Protein AF-A0A1T0CHP1-F1 (afdb_monomer)

Secondary structure (DSSP, 8-state):
-----------------SSHHHHHHHHHHHHT--EEEEEEEE-GGG-EEEEEEEE-TTS-EEEEEEEETTEEEEEEB-TTT--SSEEEEE-TTS-EEEEES--TTTTTT--EEEE-TTSSEEEEEEEEEEEEE-

Organism: NCBI:txid90241

Solvent-accessible surface area (backbone atoms only — not comparable to full-atom values): 7610 Å² total; per-residue (Å²): 132,89,84,90,84,89,83,82,88,81,85,82,82,86,76,88,83,90,73,55,69,68,57,49,50,42,48,52,23,54,73,52,33,76,45,43,39,34,39,32,26,44,23,56,95,82,40,72,51,53,37,39,34,26,18,28,91,86,36,38,64,22,27,40,32,33,76,54,93,95,37,79,45,79,18,30,52,26,73,93,72,31,57,92,64,32,33,26,20,33,44,75,87,33,54,25,38,42,31,56,52,56,30,76,90,44,58,87,74,50,47,39,34,31,31,35,52,88,69,47,67,77,40,38,75,18,37,67,72,50,77,45,82,103

pLDDT: mean 88.55, std 18.49, range [37.25, 98.88]

Structure (mmCIF, N/CA/C/O backbone):
data_AF-A0A1T0CHP1-F1
#
_entry.id   AF-A0A1T0CHP1-F1
#
loop_
_atom_site.group_PDB
_atom_site.id
_atom_site.type_symbol
_atom_site.label_atom_id
_atom_site.label_alt_id
_atom_site.label_comp_id
_atom_site.label_asym_id
_atom_site.label_entity_id
_atom_site.label_seq_id
_atom_site.pdbx_PDB_ins_code
_atom_site.Cartn_x
_atom_site.Cartn_y
_atom_site.Cartn_z
_atom_site.occupancy
_atom_site.B_iso_or_equiv
_atom_site.auth_seq_id
_atom_site.auth_comp_id
_atom_site.auth_asym_id
_atom_site.auth_atom_id
_atom_site.pdbx_PDB_model_num
ATOM 1 N N . MET A 1 1 ? 2.196 15.855 -66.355 1.00 37.25 1 MET A N 1
ATOM 2 C CA . MET A 1 1 ? 2.913 15.713 -65.062 1.00 37.25 1 MET A CA 1
ATOM 3 C C . MET A 1 1 ? 2.102 16.496 -64.026 1.00 37.25 1 MET A C 1
ATOM 5 O O . MET A 1 1 ? 1.867 17.661 -64.286 1.00 37.25 1 MET A O 1
ATOM 9 N N . LYS A 1 2 ? 1.377 15.892 -63.058 1.00 37.38 2 LYS A N 1
ATOM 10 C CA . LYS A 1 2 ? 1.850 15.382 -61.738 1.00 37.38 2 LYS A CA 1
ATOM 11 C C . LYS A 1 2 ? 2.790 16.427 -61.093 1.00 37.38 2 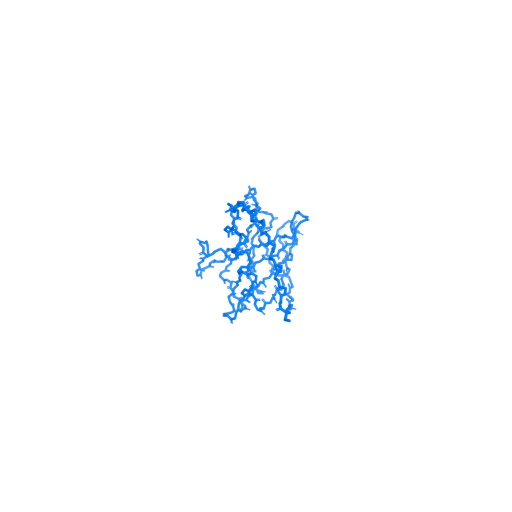LYS A C 1
ATOM 13 O O . LYS A 1 2 ? 3.788 16.741 -61.721 1.00 37.38 2 LYS A O 1
ATOM 18 N N . ILE A 1 3 ? 2.558 17.009 -59.908 1.00 39.50 3 ILE A N 1
ATOM 19 C CA . ILE A 1 3 ? 2.221 16.414 -58.598 1.00 39.50 3 ILE A CA 1
ATOM 20 C C . ILE A 1 3 ? 1.591 17.491 -57.665 1.00 39.50 3 ILE A C 1
ATOM 22 O O . ILE A 1 3 ? 1.975 18.655 -57.727 1.00 39.50 3 ILE A O 1
ATOM 26 N N . LEU A 1 4 ? 0.647 17.073 -56.803 1.00 44.72 4 LEU A N 1
ATOM 27 C CA . LEU A 1 4 ? 0.079 17.805 -55.654 1.00 44.72 4 LEU A CA 1
ATOM 28 C C . LEU A 1 4 ? 1.122 18.101 -54.558 1.00 44.72 4 LEU A C 1
ATOM 30 O O . LEU A 1 4 ? 1.916 17.225 -54.237 1.00 44.72 4 LEU A O 1
ATOM 34 N N . ALA A 1 5 ? 0.972 19.207 -53.823 1.00 41.34 5 ALA A N 1
ATOM 35 C CA . ALA A 1 5 ? 1.394 19.253 -52.419 1.00 41.34 5 ALA A CA 1
ATOM 36 C C . ALA A 1 5 ? 0.470 20.163 -51.590 1.00 41.34 5 ALA A C 1
ATOM 38 O O . ALA A 1 5 ? 0.509 21.384 -51.706 1.00 41.34 5 ALA A O 1
ATOM 39 N N . LEU A 1 6 ? -0.365 19.534 -50.758 1.00 46.78 6 LEU A N 1
ATOM 40 C CA . LEU A 1 6 ? -0.953 20.135 -49.561 1.00 46.78 6 LEU A CA 1
ATOM 41 C C . LEU A 1 6 ? 0.105 20.157 -48.448 1.00 46.78 6 LEU A C 1
ATOM 43 O O . LEU A 1 6 ? 0.812 19.167 -48.269 1.00 46.78 6 LEU A O 1
ATOM 47 N N . ALA A 1 7 ? 0.128 21.215 -47.639 1.00 46.81 7 ALA A N 1
ATOM 48 C CA . ALA A 1 7 ? 0.685 21.168 -46.289 1.00 46.81 7 ALA A CA 1
ATOM 49 C C . ALA A 1 7 ? -0.172 22.034 -45.340 1.00 46.81 7 ALA A C 1
ATOM 51 O O . ALA A 1 7 ? -0.463 23.183 -45.680 1.00 46.81 7 ALA A O 1
ATOM 52 N N . PRO A 1 8 ? -0.602 21.507 -44.177 1.00 47.50 8 PR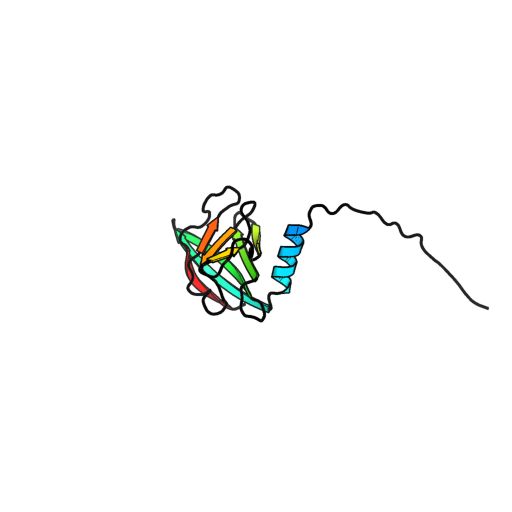O A N 1
ATOM 53 C CA . PRO A 1 8 ? -1.385 22.241 -43.189 1.00 47.50 8 PRO A CA 1
ATOM 54 C C . PRO A 1 8 ? -0.474 22.988 -42.202 1.00 47.50 8 PRO A C 1
ATOM 56 O O . PRO A 1 8 ? 0.539 22.457 -41.748 1.00 47.50 8 PRO A O 1
ATOM 59 N N . ALA A 1 9 ? -0.850 24.216 -41.838 1.00 47.75 9 ALA A N 1
ATOM 60 C CA . ALA A 1 9 ? -0.209 24.958 -40.757 1.00 47.75 9 ALA A CA 1
ATOM 61 C C . ALA A 1 9 ? -0.627 24.362 -39.402 1.00 47.75 9 ALA A C 1
ATOM 63 O O . ALA A 1 9 ? -1.800 24.387 -39.029 1.00 47.75 9 ALA A O 1
ATOM 64 N N . ALA A 1 10 ? 0.343 23.791 -38.689 1.00 48.56 10 ALA A N 1
ATOM 65 C CA . ALA A 1 10 ? 0.170 23.211 -37.366 1.00 48.56 10 ALA A CA 1
ATOM 66 C C . ALA A 1 10 ? -0.032 24.305 -36.303 1.00 48.56 10 ALA A C 1
ATOM 68 O O . ALA A 1 10 ? 0.794 25.204 -36.152 1.00 48.56 10 ALA A O 1
ATOM 69 N N . VAL A 1 11 ? -1.117 24.194 -35.536 1.00 47.69 11 VAL A N 1
ATOM 70 C CA . VAL A 1 11 ? -1.355 24.970 -34.314 1.00 47.69 11 VAL A CA 1
ATOM 71 C C . VAL A 1 11 ? -0.670 24.236 -33.161 1.00 47.69 11 VAL A C 1
ATOM 73 O O . VAL A 1 11 ? -1.115 23.163 -32.762 1.00 47.69 11 VAL A O 1
ATOM 76 N N . LEU A 1 12 ? 0.416 24.793 -32.625 1.00 45.56 12 LEU A N 1
ATOM 77 C CA . LEU A 1 12 ? 1.046 24.313 -31.392 1.00 45.56 12 LEU A CA 1
ATOM 78 C C . LEU A 1 12 ? 0.634 25.228 -30.237 1.00 45.56 12 LEU A C 1
ATOM 80 O O . LEU A 1 12 ? 1.237 26.271 -29.997 1.00 45.56 12 LEU A O 1
ATOM 84 N N . ALA A 1 13 ? -0.420 24.827 -29.527 1.00 48.88 13 ALA A N 1
ATOM 85 C CA . ALA A 1 13 ? -0.752 25.369 -28.218 1.00 48.88 13 ALA A CA 1
ATOM 86 C C . ALA A 1 13 ? 0.137 24.685 -27.164 1.00 48.88 13 ALA A C 1
ATOM 88 O O . ALA A 1 13 ? -0.004 23.492 -26.902 1.00 48.88 13 ALA A O 1
ATOM 89 N N . LEU A 1 14 ? 1.068 25.434 -26.571 1.00 47.03 14 LEU A N 1
ATOM 90 C CA . LEU A 1 14 ? 1.869 24.988 -25.430 1.00 47.03 14 LEU A CA 1
ATOM 91 C C . LEU A 1 14 ? 1.033 25.131 -24.152 1.00 47.03 14 LEU A C 1
ATOM 93 O O . LEU A 1 14 ? 0.860 26.230 -23.629 1.00 47.03 14 LEU A O 1
ATOM 97 N N . VAL A 1 15 ? 0.492 24.014 -23.666 1.00 53.22 15 VAL A N 1
ATOM 98 C CA . VAL A 1 15 ? -0.194 23.926 -22.369 1.00 53.22 15 VAL A CA 1
ATOM 99 C C . VAL A 1 15 ? 0.851 23.659 -21.281 1.00 53.22 15 VAL A C 1
ATOM 101 O O . VAL A 1 15 ? 1.666 22.747 -21.408 1.00 53.22 15 VAL A O 1
ATOM 104 N N . GLY A 1 16 ? 0.845 24.484 -20.231 1.00 51.12 16 GLY A N 1
ATOM 105 C CA . GLY A 1 16 ? 1.792 24.426 -19.116 1.00 51.12 16 GLY A CA 1
ATOM 106 C C . GLY A 1 16 ? 1.738 23.113 -18.325 1.00 51.12 16 GLY A C 1
ATOM 107 O O . GLY A 1 16 ? 0.670 22.561 -18.077 1.00 51.12 16 GLY A O 1
ATOM 108 N N . LEU A 1 17 ? 2.909 22.631 -17.903 1.00 52.81 17 LEU A N 1
ATOM 109 C CA . LEU A 1 17 ? 3.092 21.395 -17.138 1.00 52.81 17 LEU A CA 1
ATOM 110 C C . LEU A 1 17 ? 3.878 21.697 -15.855 1.00 52.81 17 LEU A C 1
ATOM 112 O O . LEU A 1 17 ? 5.089 21.517 -15.806 1.00 52.81 17 LEU A O 1
ATOM 116 N N . THR A 1 18 ? 3.198 22.152 -14.804 1.00 49.59 18 THR A N 1
ATOM 117 C CA . THR A 1 18 ? 3.771 22.243 -13.443 1.00 49.59 18 THR A CA 1
ATOM 118 C C . THR A 1 18 ? 3.161 21.225 -12.469 1.00 49.59 18 THR A C 1
ATOM 120 O O . THR A 1 18 ? 3.342 21.338 -11.264 1.00 49.59 18 THR A O 1
ATOM 123 N N . GLY A 1 19 ? 2.474 20.187 -12.971 1.00 50.59 19 GLY A N 1
ATOM 124 C CA . GLY A 1 19 ? 1.833 19.139 -12.155 1.00 50.59 19 GLY A CA 1
ATOM 125 C C . GLY A 1 19 ? 2.382 17.713 -12.330 1.00 50.59 19 GLY A C 1
ATOM 126 O O . GLY A 1 19 ? 1.705 16.759 -11.960 1.00 50.59 19 GLY A O 1
ATOM 127 N N . THR A 1 20 ? 3.554 17.526 -12.947 1.00 56.31 20 THR A N 1
ATOM 128 C CA . THR A 1 20 ? 3.960 16.236 -13.548 1.00 56.31 20 THR A CA 1
ATOM 129 C C . THR A 1 20 ? 4.707 15.257 -12.644 1.00 56.31 20 THR A C 1
ATOM 131 O O . THR A 1 20 ? 4.737 14.077 -12.982 1.00 56.31 20 THR A O 1
ATOM 134 N N . ALA A 1 21 ? 5.275 15.682 -11.512 1.00 59.91 21 ALA A N 1
ATOM 135 C CA . ALA A 1 21 ? 6.133 14.802 -10.705 1.00 59.91 21 ALA A CA 1
ATOM 136 C C . ALA A 1 21 ? 5.369 13.583 -10.142 1.00 59.91 21 ALA A C 1
ATOM 138 O O . ALA A 1 21 ? 5.706 12.443 -10.445 1.00 59.91 21 ALA A O 1
ATOM 139 N N . HIS A 1 22 ? 4.258 13.806 -9.433 1.00 59.81 22 HIS A N 1
ATOM 140 C CA . HIS A 1 22 ? 3.476 12.712 -8.837 1.00 59.81 22 HIS A CA 1
ATOM 141 C C . HIS A 1 22 ? 2.772 11.822 -9.871 1.00 59.81 22 HIS A C 1
ATOM 143 O O . HIS A 1 22 ? 2.595 10.623 -9.655 1.00 59.81 22 HIS A O 1
ATOM 149 N N . ALA A 1 23 ? 2.351 12.403 -10.998 1.00 67.88 23 ALA A N 1
ATOM 150 C CA . ALA A 1 23 ? 1.700 11.652 -12.067 1.00 67.88 23 ALA A CA 1
ATOM 151 C C . ALA A 1 23 ? 2.690 10.714 -12.778 1.00 67.88 23 ALA A C 1
ATOM 153 O O . ALA A 1 23 ? 2.329 9.585 -13.110 1.00 67.88 23 ALA A O 1
ATOM 154 N N . HIS A 1 24 ? 3.936 11.158 -12.965 1.00 75.44 24 HIS A N 1
ATOM 155 C CA . HIS A 1 24 ? 4.996 10.349 -13.558 1.00 75.44 24 HIS A CA 1
ATOM 156 C C . HIS A 1 24 ? 5.368 9.158 -12.663 1.00 75.44 24 HIS A C 1
ATOM 158 O O . HIS A 1 24 ? 5.413 8.026 -13.142 1.00 75.44 24 HIS A O 1
ATOM 164 N N . ASP A 1 25 ? 5.543 9.384 -11.359 1.00 80.31 25 ASP A N 1
ATOM 165 C CA . ASP A 1 25 ? 5.882 8.318 -10.406 1.00 80.31 25 ASP A CA 1
ATOM 166 C C . ASP A 1 25 ? 4.777 7.262 -10.312 1.00 80.31 25 ASP A C 1
ATOM 168 O O . ASP A 1 25 ? 5.045 6.058 -10.290 1.00 80.31 25 ASP A O 1
ATOM 172 N N . ALA A 1 26 ? 3.514 7.699 -10.314 1.00 86.69 26 ALA A N 1
ATOM 173 C CA . ALA A 1 26 ? 2.381 6.787 -10.305 1.00 86.69 26 ALA A CA 1
ATOM 174 C C . ALA A 1 26 ? 2.295 5.939 -11.578 1.00 86.69 26 ALA A C 1
ATOM 176 O O . ALA A 1 26 ? 2.067 4.729 -11.494 1.00 86.69 26 ALA A O 1
ATOM 177 N N . GLN A 1 27 ? 2.521 6.553 -12.739 1.00 89.56 27 GLN A N 1
ATOM 178 C CA . GLN A 1 27 ? 2.540 5.844 -14.013 1.00 89.56 27 GLN A CA 1
ATOM 179 C C . GLN A 1 27 ? 3.687 4.828 -14.065 1.00 89.56 27 GLN A C 1
ATOM 181 O O . GLN A 1 27 ? 3.461 3.657 -14.355 1.00 89.56 27 GLN A O 1
ATOM 186 N N . GLN A 1 28 ? 4.901 5.225 -13.685 1.00 92.06 28 GLN A N 1
ATOM 187 C CA . GLN A 1 28 ? 6.060 4.333 -13.655 1.00 92.06 28 GLN A CA 1
ATOM 188 C C . GLN A 1 28 ? 5.873 3.160 -12.676 1.00 92.06 28 GLN A C 1
ATOM 190 O O . GLN A 1 28 ? 6.220 2.013 -12.983 1.00 92.06 28 GLN A O 1
ATOM 195 N N . ALA A 1 29 ? 5.302 3.417 -11.498 1.00 94.50 29 ALA A N 1
ATOM 196 C CA . ALA A 1 29 ? 4.974 2.379 -10.525 1.00 94.50 29 ALA A CA 1
ATOM 197 C C . ALA A 1 29 ? 3.951 1.371 -11.072 1.00 94.50 29 ALA A C 1
ATOM 199 O O . ALA A 1 29 ? 4.057 0.170 -10.803 1.00 94.50 29 ALA A O 1
ATOM 200 N N . HIS A 1 30 ? 2.971 1.847 -11.845 1.00 95.06 30 HIS A N 1
ATOM 201 C CA . HIS A 1 30 ? 1.999 0.996 -12.520 1.00 95.06 30 HIS A CA 1
ATOM 202 C C . HIS A 1 30 ? 2.643 0.159 -13.629 1.00 95.06 30 HIS A C 1
ATOM 204 O O . HIS A 1 30 ? 2.498 -1.063 -13.627 1.00 95.06 30 HIS A O 1
ATOM 210 N N . ASP A 1 31 ? 3.384 0.799 -14.530 1.00 95.88 31 ASP A N 1
ATOM 211 C CA . ASP A 1 31 ? 3.947 0.173 -15.731 1.00 95.88 31 ASP A CA 1
ATOM 212 C C . ASP A 1 31 ? 5.036 -0.856 -15.402 1.00 95.88 31 ASP A C 1
ATOM 214 O O . ASP A 1 31 ? 5.201 -1.852 -16.105 1.00 95.88 31 ASP A O 1
ATOM 218 N N . SER A 1 32 ? 5.758 -0.659 -14.296 1.00 96.69 32 SER A N 1
ATOM 219 C CA . SER A 1 32 ? 6.751 -1.624 -13.808 1.00 96.69 32 SER A CA 1
ATOM 220 C C . SER A 1 32 ? 6.141 -2.848 -13.112 1.00 96.69 32 SER A C 1
ATOM 222 O O . SER A 1 32 ? 6.851 -3.834 -12.884 1.00 96.69 32 SER A O 1
ATOM 224 N N . ALA A 1 33 ? 4.848 -2.824 -12.769 1.00 97.75 33 ALA A N 1
ATOM 225 C CA . ALA A 1 33 ? 4.181 -3.930 -12.094 1.00 97.75 33 ALA A CA 1
ATOM 226 C C . ALA A 1 33 ? 3.794 -5.042 -13.080 1.00 97.75 33 ALA A C 1
ATOM 228 O O . ALA A 1 33 ? 2.944 -4.870 -13.951 1.00 97.75 33 ALA A O 1
ATOM 229 N N . VAL A 1 34 ? 4.346 -6.233 -12.872 1.00 98.12 34 VAL A N 1
ATOM 230 C CA . VAL A 1 34 ? 4.102 -7.425 -13.707 1.00 98.12 34 VAL A CA 1
ATOM 231 C C . VAL A 1 34 ? 3.294 -8.498 -12.979 1.00 98.12 34 VAL A C 1
ATOM 233 O O . VAL A 1 34 ? 2.761 -9.413 -13.599 1.00 98.12 34 VAL A O 1
ATOM 236 N N . LEU A 1 35 ? 3.177 -8.388 -11.654 1.00 98.06 35 LEU A N 1
ATOM 237 C CA . LEU A 1 35 ? 2.356 -9.253 -10.813 1.00 98.06 35 LEU A CA 1
ATOM 238 C C . LEU A 1 35 ? 1.470 -8.403 -9.912 1.00 98.06 35 LEU A C 1
ATOM 240 O O . LEU A 1 35 ? 1.913 -7.396 -9.364 1.00 98.06 35 LEU A O 1
ATOM 244 N N . LYS A 1 36 ? 0.230 -8.850 -9.702 1.00 98.56 36 LYS A N 1
ATOM 245 C CA . LYS A 1 36 ? -0.711 -8.196 -8.789 1.00 98.56 36 LYS A CA 1
ATOM 246 C C . LYS A 1 36 ? -1.176 -9.167 -7.711 1.00 98.56 36 LYS A C 1
ATOM 248 O O . LYS A 1 36 ? -1.440 -10.346 -7.973 1.00 98.56 36 LYS A O 1
ATOM 253 N N . ARG A 1 37 ? -1.252 -8.692 -6.471 1.00 98.50 37 ARG A N 1
ATOM 254 C CA . ARG A 1 37 ? -1.813 -9.440 -5.338 1.00 98.50 37 ARG A CA 1
ATOM 255 C C . ARG A 1 37 ? -2.794 -8.567 -4.599 1.00 98.50 37 ARG A C 1
ATOM 257 O O . ARG A 1 37 ? -2.536 -7.392 -4.392 1.00 98.50 37 ARG A O 1
ATOM 264 N N . GLN A 1 38 ? -3.895 -9.155 -4.178 1.00 98.62 38 GLN A N 1
ATOM 265 C CA . GLN A 1 38 ? -4.900 -8.477 -3.390 1.00 98.62 38 GLN A CA 1
ATOM 266 C C . GLN A 1 38 ? -4.940 -9.091 -1.997 1.00 98.62 38 GLN A C 1
ATOM 268 O O . GLN A 1 38 ? -4.915 -10.314 -1.851 1.00 98.62 38 GLN A O 1
ATOM 273 N N . VAL A 1 39 ? -4.977 -8.239 -0.984 1.00 98.81 39 VAL A N 1
ATOM 274 C CA . VAL A 1 39 ? -5.069 -8.633 0.416 1.00 98.81 39 VAL A CA 1
ATOM 275 C C . VAL A 1 39 ? -6.193 -7.848 1.054 1.00 98.81 39 VAL A C 1
ATOM 277 O O . VAL A 1 39 ? -6.261 -6.626 0.913 1.00 98.81 39 VAL A O 1
ATOM 280 N N . THR A 1 40 ? -7.057 -8.546 1.774 1.00 98.75 40 THR A N 1
ATOM 281 C CA . THR A 1 40 ? -8.034 -7.887 2.628 1.00 98.75 40 THR A CA 1
ATOM 282 C C . THR A 1 40 ? -7.618 -7.996 4.071 1.00 98.75 40 THR A C 1
ATOM 284 O O . THR A 1 40 ? -7.249 -9.070 4.553 1.00 98.75 40 THR A O 1
ATOM 287 N N . TYR A 1 41 ? -7.731 -6.872 4.760 1.00 98.81 41 TYR A N 1
ATOM 288 C CA . TYR A 1 41 ? -7.332 -6.709 6.138 1.00 98.81 41 TYR A CA 1
ATOM 289 C C . TYR A 1 41 ? -8.527 -6.411 7.027 1.00 98.81 41 TYR A C 1
ATOM 291 O O . TYR A 1 41 ? -9.409 -5.646 6.642 1.00 98.81 41 TYR A O 1
ATOM 299 N N . ALA A 1 42 ? -8.512 -6.947 8.244 1.00 98.69 42 ALA A N 1
ATOM 300 C CA . ALA A 1 42 ? -9.334 -6.425 9.329 1.00 98.69 42 ALA A CA 1
ATOM 301 C C . ALA A 1 42 ? -8.476 -5.544 10.227 1.00 98.69 42 ALA A C 1
ATOM 303 O O . ALA A 1 42 ? -7.377 -5.936 10.616 1.00 98.69 42 ALA A O 1
ATOM 304 N N . CYS A 1 43 ? -9.007 -4.387 10.572 1.00 98.56 43 CYS A N 1
ATOM 305 C CA . CYS A 1 43 ? -8.328 -3.353 11.329 1.00 98.56 43 CYS A CA 1
ATOM 306 C C . CYS A 1 43 ? -9.025 -3.131 12.673 1.00 98.56 43 CYS A C 1
ATOM 308 O O . CYS A 1 43 ? -10.086 -3.700 12.956 1.00 98.56 43 CYS A O 1
ATOM 310 N N . GLN A 1 44 ? -8.439 -2.273 13.503 1.00 98.06 44 GLN A N 1
ATOM 311 C CA . GLN A 1 44 ? -9.093 -1.796 14.718 1.00 98.06 44 GLN A CA 1
ATOM 312 C C . GLN A 1 44 ? -10.461 -1.160 14.427 1.00 98.06 44 GLN A C 1
ATOM 314 O O . GLN A 1 44 ? -10.768 -0.747 13.304 1.00 98.06 44 GLN A O 1
ATOM 319 N N . SER A 1 45 ? -11.298 -1.115 15.465 1.00 95.06 45 SER A N 1
ATOM 320 C CA . SER A 1 45 ? -12.668 -0.586 15.405 1.00 95.06 45 SER A CA 1
ATOM 321 C C . SER A 1 45 ? -13.576 -1.304 14.395 1.00 95.06 45 SER A C 1
ATOM 323 O O . SER A 1 45 ? -14.522 -0.716 13.884 1.00 95.06 45 SER A O 1
ATOM 325 N N . GLY A 1 46 ? -13.275 -2.569 14.075 1.00 95.81 46 GLY A N 1
ATOM 326 C CA . GLY A 1 46 ? -14.079 -3.397 13.170 1.00 95.81 46 GLY A CA 1
ATOM 327 C C . GLY A 1 46 ? -13.982 -3.015 11.690 1.00 95.81 46 GLY A C 1
ATOM 328 O O . GLY A 1 46 ? -14.719 -3.569 10.876 1.00 95.81 46 GLY A O 1
ATOM 329 N N . LYS A 1 47 ? -13.085 -2.091 11.317 1.00 97.69 47 LYS A N 1
ATOM 330 C CA . LYS A 1 47 ? -12.914 -1.664 9.922 1.00 97.69 47 LYS A CA 1
ATOM 331 C C . LYS A 1 47 ? -12.294 -2.771 9.064 1.00 97.69 47 LYS A C 1
ATOM 333 O O . LYS A 1 47 ? -11.531 -3.608 9.548 1.00 97.69 47 LYS A O 1
ATOM 338 N N . GLN A 1 48 ? -12.572 -2.724 7.764 1.00 98.19 48 GLN A N 1
ATOM 339 C CA . GLN A 1 48 ? -11.981 -3.608 6.762 1.00 98.19 48 GLN A CA 1
ATOM 340 C C . GLN A 1 48 ? -11.489 -2.790 5.569 1.00 98.19 48 GLN A C 1
ATOM 342 O O . GLN A 1 48 ? -12.155 -1.843 5.157 1.00 98.19 48 GLN A O 1
ATOM 347 N N . VAL A 1 49 ? -10.350 -3.174 4.995 1.00 98.50 49 VAL A N 1
ATOM 348 C CA . VAL A 1 49 ? -9.834 -2.579 3.756 1.00 98.50 49 VAL A CA 1
ATOM 349 C C . VAL A 1 49 ? -9.251 -3.653 2.852 1.00 98.50 49 VAL A C 1
ATOM 351 O O . VAL A 1 49 ? -8.572 -4.567 3.315 1.00 98.50 49 VAL A O 1
ATOM 354 N N . THR A 1 50 ? -9.521 -3.539 1.555 1.00 98.69 50 THR A N 1
ATOM 355 C CA . THR A 1 50 ? -8.899 -4.371 0.520 1.00 98.69 50 THR A CA 1
ATOM 356 C C . THR A 1 50 ? -7.832 -3.553 -0.193 1.00 98.69 50 THR A C 1
ATOM 358 O O . THR A 1 50 ? -8.123 -2.468 -0.701 1.00 98.69 50 THR A O 1
ATOM 361 N N . VAL A 1 51 ? -6.609 -4.075 -0.239 1.00 98.81 51 VAL A N 1
ATOM 362 C CA . VAL A 1 51 ? -5.462 -3.443 -0.894 1.00 98.81 51 VAL A CA 1
ATOM 363 C C . VAL A 1 51 ? -4.961 -4.340 -2.017 1.00 98.81 51 VAL A C 1
ATOM 365 O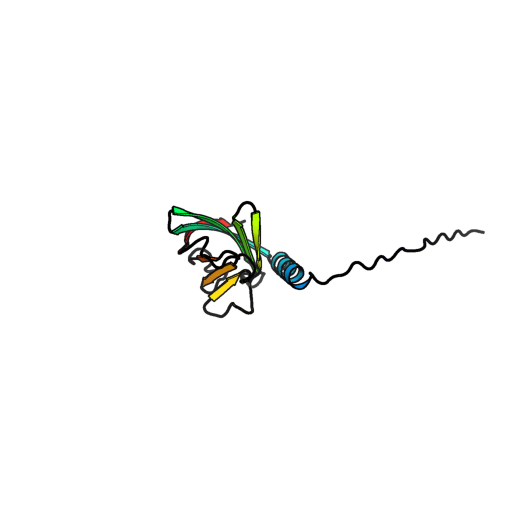 O . VAL A 1 51 ? -4.763 -5.539 -1.834 1.00 98.81 51 VAL A O 1
ATOM 368 N N . THR A 1 52 ? -4.754 -3.756 -3.191 1.00 98.88 52 THR A N 1
ATOM 369 C CA . THR A 1 52 ? -4.076 -4.394 -4.318 1.00 98.88 52 THR A CA 1
ATOM 370 C C . THR A 1 52 ? -2.652 -3.870 -4.409 1.00 98.88 52 THR A C 1
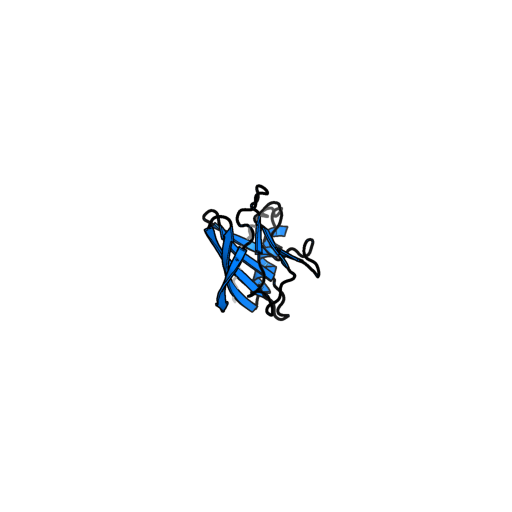ATOM 372 O O . THR A 1 52 ? -2.450 -2.668 -4.550 1.00 98.88 52 THR A O 1
ATOM 375 N N . TYR A 1 53 ? -1.683 -4.774 -4.370 1.00 98.81 53 TYR A N 1
ATOM 376 C CA . TYR A 1 53 ? -0.261 -4.498 -4.512 1.00 98.81 53 TYR A CA 1
ATOM 377 C C . TYR A 1 53 ? 0.229 -4.898 -5.900 1.00 98.81 53 TYR A C 1
ATOM 379 O O . TYR A 1 53 ? -0.087 -5.996 -6.377 1.00 98.81 53 TYR A O 1
ATOM 387 N N . GLY A 1 54 ? 1.008 -4.021 -6.526 1.00 98.69 54 GLY A N 1
ATOM 388 C CA . GLY A 1 54 ? 1.806 -4.331 -7.710 1.00 98.69 54 GLY A CA 1
ATOM 389 C C . GLY A 1 54 ? 3.215 -4.761 -7.322 1.00 98.69 54 GLY A C 1
ATOM 390 O O . GLY A 1 54 ? 3.783 -4.213 -6.380 1.00 98.69 54 GLY A O 1
ATOM 391 N N . PHE A 1 55 ? 3.775 -5.729 -8.046 1.00 98.81 55 PHE A N 1
ATOM 392 C CA . PHE A 1 55 ? 5.162 -6.165 -7.899 1.00 98.81 55 PHE A CA 1
ATOM 393 C C . PHE A 1 55 ? 5.864 -6.195 -9.253 1.00 98.81 55 PHE A C 1
ATOM 395 O O . PHE A 1 55 ? 5.276 -6.637 -10.245 1.00 98.81 55 PHE A O 1
ATOM 402 N N . ASN A 1 56 ? 7.125 -5.772 -9.281 1.00 98.19 56 ASN A N 1
ATOM 403 C CA . ASN A 1 56 ? 7.968 -5.822 -10.474 1.00 98.19 56 ASN A CA 1
ATOM 404 C C . ASN A 1 56 ? 8.557 -7.225 -10.720 1.00 98.19 56 ASN A C 1
ATOM 406 O O . ASN A 1 56 ? 8.311 -8.175 -9.970 1.00 98.19 56 ASN A O 1
ATOM 410 N N . GLN A 1 57 ? 9.352 -7.357 -11.786 1.00 97.62 57 GLN A N 1
ATOM 411 C CA . GLN A 1 57 ? 10.037 -8.605 -12.154 1.00 97.62 57 GLN A CA 1
ATOM 412 C C . GLN A 1 57 ? 10.977 -9.111 -11.045 1.00 97.62 57 GLN A C 1
ATOM 414 O O . GLN A 1 57 ? 11.115 -10.315 -10.840 1.00 97.62 57 GLN A O 1
ATOM 419 N N . GLN A 1 58 ? 11.566 -8.198 -10.270 1.00 97.69 58 GLN A N 1
ATOM 420 C CA . GLN A 1 58 ? 12.413 -8.492 -9.111 1.00 97.69 58 GLN A CA 1
ATOM 421 C C . GLN A 1 58 ? 11.606 -8.868 -7.859 1.00 97.69 58 GLN A C 1
ATOM 423 O O . GLN A 1 58 ? 12.192 -9.113 -6.807 1.00 97.69 58 GLN A O 1
ATOM 428 N N . ARG A 1 59 ? 10.271 -8.961 -7.959 1.00 97.81 59 ARG A N 1
ATOM 429 C CA . ARG A 1 59 ? 9.354 -9.332 -6.868 1.00 97.81 59 ARG A CA 1
ATOM 430 C C . ARG A 1 59 ? 9.315 -8.311 -5.724 1.00 97.81 59 ARG A C 1
ATOM 432 O O . ARG A 1 59 ? 8.867 -8.649 -4.623 1.00 97.81 59 ARG A O 1
ATOM 439 N N . LEU A 1 60 ? 9.743 -7.081 -5.996 1.00 98.25 60 LEU A N 1
ATOM 440 C CA . LEU A 1 60 ? 9.646 -5.937 -5.094 1.00 98.25 60 LEU A CA 1
ATOM 441 C C . LEU A 1 60 ? 8.334 -5.186 -5.345 1.00 98.25 60 LEU A C 1
ATOM 443 O O . LEU A 1 60 ? 7.852 -5.181 -6.483 1.00 98.25 60 LEU A O 1
ATOM 447 N N . PRO A 1 61 ? 7.727 -4.591 -4.307 1.00 98.44 61 PRO A N 1
ATOM 448 C CA . PRO A 1 61 ? 6.494 -3.839 -4.462 1.00 98.44 61 PRO A CA 1
ATOM 449 C C . PRO A 1 61 ? 6.734 -2.570 -5.285 1.00 98.44 61 PRO A C 1
ATOM 451 O O . PRO A 1 61 ? 7.801 -1.969 -5.214 1.00 98.44 61 PRO A O 1
ATOM 454 N N . THR A 1 62 ? 5.734 -2.144 -6.051 1.00 98.56 62 THR A N 1
ATOM 455 C CA . THR A 1 62 ? 5.794 -0.893 -6.826 1.00 98.56 62 THR A CA 1
ATOM 456 C C . THR A 1 62 ? 4.678 0.070 -6.455 1.00 98.56 62 THR A C 1
ATOM 458 O O . THR A 1 62 ? 4.884 1.278 -6.464 1.00 98.56 62 THR A O 1
ATOM 461 N N . TYR A 1 63 ? 3.504 -0.442 -6.079 1.00 98.75 63 TYR A N 1
ATOM 462 C CA . TYR A 1 63 ? 2.384 0.370 -5.616 1.00 98.75 63 TYR A CA 1
ATOM 463 C C . TYR A 1 63 ? 1.459 -0.410 -4.677 1.00 98.75 63 TYR A C 1
ATOM 465 O O . TYR A 1 63 ? 1.423 -1.644 -4.693 1.00 98.75 63 TYR A O 1
ATOM 473 N N . ALA A 1 64 ? 0.642 0.334 -3.939 1.00 98.75 64 ALA A N 1
ATOM 474 C CA . ALA A 1 64 ? -0.550 -0.126 -3.244 1.00 98.75 64 ALA A CA 1
ATOM 475 C C . ALA A 1 64 ? -1.777 0.645 -3.755 1.00 98.75 64 ALA A C 1
ATOM 477 O O . ALA A 1 64 ? -1.695 1.822 -4.102 1.00 98.75 64 ALA A O 1
ATOM 478 N N . SER A 1 65 ? -2.939 0.000 -3.820 1.00 98.50 65 SER A N 1
ATOM 479 C CA . SER A 1 65 ? -4.185 0.665 -4.200 1.00 98.50 65 SER A CA 1
ATOM 480 C C . SER A 1 65 ? -5.377 0.126 -3.426 1.00 98.50 65 SER A C 1
ATOM 482 O O . SER A 1 65 ? -5.526 -1.085 -3.273 1.00 98.50 65 SER A O 1
ATOM 484 N N . SER A 1 66 ? -6.231 1.022 -2.945 1.00 98.19 66 SER A N 1
ATOM 485 C CA . SER A 1 66 ? -7.415 0.690 -2.153 1.00 98.19 66 SER A CA 1
ATOM 486 C C . SER A 1 66 ? -8.545 1.681 -2.421 1.00 98.19 66 SER A C 1
ATOM 488 O O . SER A 1 66 ? -8.310 2.830 -2.793 1.00 98.19 66 SER A O 1
ATOM 490 N N . TYR A 1 67 ? -9.790 1.239 -2.243 1.00 97.38 67 TYR A N 1
ATOM 491 C CA . TYR A 1 67 ? -10.952 2.125 -2.269 1.00 97.38 67 TYR A CA 1
ATOM 492 C C . TYR A 1 67 ? -11.192 2.674 -0.863 1.00 97.38 67 TYR A C 1
ATOM 494 O O . TYR A 1 67 ? -11.599 1.932 0.032 1.00 97.38 67 TYR A O 1
ATOM 502 N N . VAL A 1 68 ? -10.904 3.959 -0.661 1.00 94.69 68 VAL A N 1
ATOM 503 C CA . VAL A 1 68 ? -11.057 4.655 0.625 1.00 94.69 68 VAL A CA 1
ATOM 504 C C . VAL A 1 68 ? -11.653 6.042 0.384 1.00 94.69 68 VAL A C 1
ATOM 506 O O . VAL A 1 68 ? -11.339 6.700 -0.611 1.00 94.69 68 VAL A O 1
ATOM 509 N N . ASP A 1 69 ? -12.558 6.467 1.265 1.00 92.31 69 ASP A N 1
ATOM 510 C CA . ASP A 1 69 ? -13.323 7.717 1.140 1.00 92.31 69 ASP A CA 1
ATOM 511 C C . ASP A 1 69 ? -13.979 7.903 -0.234 1.00 92.31 69 ASP A C 1
ATOM 513 O O . ASP A 1 69 ? -13.793 8.916 -0.910 1.00 92.31 69 ASP A O 1
ATOM 517 N N . GLY A 1 70 ? -14.702 6.880 -0.692 1.00 94.38 70 GLY A N 1
ATOM 518 C CA . GLY A 1 70 ? -15.477 6.961 -1.932 1.00 94.38 70 GLY A CA 1
ATOM 519 C C . GLY A 1 70 ? -14.647 6.991 -3.222 1.00 94.38 70 GLY A C 1
ATOM 520 O O . GLY A 1 70 ? -15.207 7.199 -4.297 1.00 94.38 70 GLY A O 1
ATOM 521 N N . LYS A 1 71 ? -13.321 6.804 -3.152 1.00 96.12 71 LYS A N 1
ATOM 522 C CA . LYS A 1 71 ? -12.439 6.855 -4.324 1.00 96.12 71 LYS A CA 1
ATOM 523 C C . LYS A 1 71 ? -11.321 5.821 -4.243 1.00 96.12 71 LYS A C 1
ATOM 525 O O . LYS A 1 71 ? -10.726 5.593 -3.193 1.00 96.12 71 LYS A O 1
ATOM 530 N N . THR A 1 72 ? -10.969 5.245 -5.390 1.00 96.88 72 THR A N 1
ATOM 531 C CA . THR A 1 72 ? -9.744 4.451 -5.516 1.00 96.88 72 THR A CA 1
ATOM 532 C C . THR A 1 72 ? -8.527 5.354 -5.365 1.00 96.88 72 THR A C 1
ATOM 534 O O . THR A 1 72 ? -8.319 6.283 -6.149 1.00 96.88 72 THR A O 1
ATOM 537 N N . ARG A 1 73 ? -7.714 5.078 -4.351 1.00 96.75 73 ARG A N 1
ATOM 538 C CA . ARG A 1 73 ? -6.420 5.717 -4.134 1.00 96.75 73 ARG A CA 1
ATOM 539 C C . ARG A 1 73 ? -5.335 4.816 -4.697 1.00 96.75 73 ARG A C 1
ATOM 541 O O . ARG A 1 73 ? -5.353 3.602 -4.490 1.00 96.75 73 ARG A O 1
ATOM 548 N N . PHE A 1 74 ? -4.422 5.417 -5.443 1.00 97.44 74 PHE A N 1
ATOM 549 C CA . PHE A 1 74 ? -3.220 4.773 -5.948 1.00 97.44 74 PHE A CA 1
ATOM 550 C C . PHE A 1 74 ? -2.037 5.386 -5.207 1.00 97.44 74 PHE A C 1
ATOM 552 O O . PHE A 1 74 ? -1.894 6.605 -5.188 1.00 97.44 74 PHE A O 1
ATOM 559 N N . MET A 1 75 ? -1.248 4.546 -4.552 1.00 97.81 75 M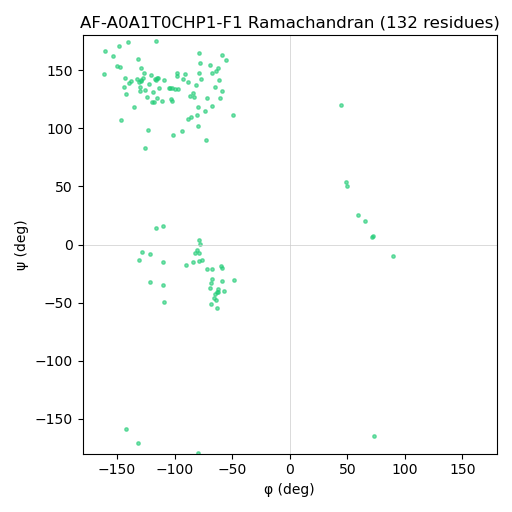ET A N 1
ATOM 560 C CA . MET A 1 75 ? -0.155 4.931 -3.669 1.00 97.81 75 MET A CA 1
ATOM 561 C C . MET A 1 75 ? 1.121 4.268 -4.207 1.00 97.81 75 MET A C 1
ATOM 563 O O . MET A 1 75 ? 1.323 3.073 -3.976 1.00 97.81 75 MET A O 1
ATOM 567 N N . PRO A 1 76 ? 1.956 4.987 -4.973 1.00 98.00 76 PRO A N 1
ATOM 568 C CA . PRO A 1 76 ? 3.242 4.473 -5.448 1.00 98.00 76 PRO A CA 1
ATOM 569 C C . PRO A 1 76 ? 4.164 4.158 -4.266 1.00 98.00 76 PRO A C 1
ATOM 571 O O . PRO A 1 76 ? 4.046 4.797 -3.222 1.00 98.00 76 PRO A O 1
ATOM 574 N N . LEU A 1 77 ? 5.085 3.203 -4.401 1.00 98.00 77 LEU A N 1
ATOM 575 C CA . LEU A 1 77 ? 6.130 2.995 -3.396 1.00 98.00 77 LEU A CA 1
ATOM 576 C C . LEU A 1 77 ? 6.976 4.271 -3.274 1.00 98.00 77 LEU A C 1
ATOM 578 O O . LEU A 1 77 ? 7.518 4.767 -4.259 1.00 98.00 77 LEU A O 1
ATOM 582 N N . ASN A 1 78 ? 7.104 4.786 -2.058 1.00 97.19 78 ASN A N 1
ATOM 583 C CA . ASN A 1 78 ? 7.879 5.974 -1.755 1.00 97.19 78 ASN A CA 1
ATOM 584 C C . ASN A 1 78 ? 9.294 5.570 -1.339 1.00 97.19 78 ASN A C 1
ATOM 586 O O . ASN A 1 78 ? 9.544 5.222 -0.184 1.00 97.19 78 ASN A O 1
ATOM 590 N N . LEU A 1 79 ? 10.223 5.624 -2.292 1.00 95.12 79 LEU A N 1
ATOM 591 C CA . LEU A 1 79 ? 11.622 5.247 -2.073 1.00 95.12 79 LEU A CA 1
ATOM 592 C C . LEU A 1 79 ? 12.368 6.202 -1.130 1.00 95.12 79 LEU A C 1
ATOM 594 O O . LEU A 1 79 ? 13.355 5.798 -0.533 1.00 95.12 79 LEU A O 1
ATOM 598 N N . ASN A 1 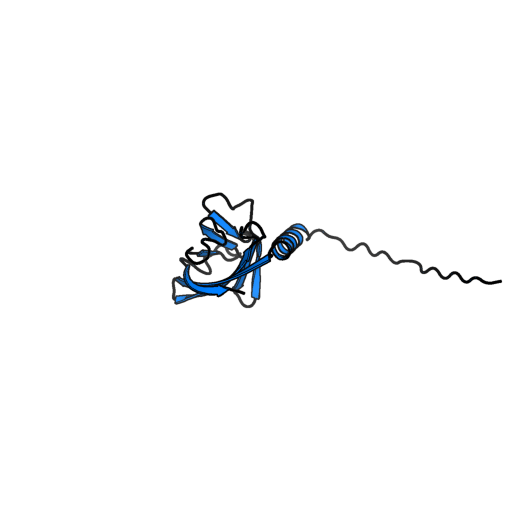80 ? 11.881 7.433 -0.949 1.00 95.75 80 ASN A N 1
ATOM 599 C CA . ASN A 1 80 ? 12.479 8.390 -0.012 1.00 95.75 80 ASN A CA 1
ATOM 600 C C . ASN A 1 80 ? 12.085 8.110 1.447 1.00 95.75 80 ASN A C 1
ATOM 602 O O . ASN A 1 80 ? 12.669 8.687 2.360 1.00 95.75 80 ASN A O 1
ATOM 606 N N . ARG A 1 81 ? 11.069 7.266 1.668 1.00 95.81 81 ARG A N 1
ATOM 607 C CA . ARG A 1 81 ? 10.539 6.920 2.998 1.00 95.81 81 ARG A CA 1
ATOM 608 C C . ARG A 1 81 ? 10.594 5.430 3.320 1.00 95.81 81 ARG A C 1
ATOM 610 O O . ARG A 1 81 ? 10.261 5.055 4.437 1.00 95.81 81 ARG A O 1
ATOM 617 N N . SER A 1 82 ? 10.944 4.599 2.345 1.00 97.00 82 SER A N 1
ATOM 618 C CA . SER A 1 82 ? 11.094 3.154 2.516 1.00 97.00 82 SER A CA 1
ATOM 619 C C . SER A 1 82 ? 12.561 2.811 2.725 1.00 97.00 82 SER A C 1
ATOM 621 O O . SER A 1 82 ? 13.435 3.435 2.125 1.00 97.00 82 SER A O 1
ATOM 623 N N . ASP A 1 83 ? 12.824 1.781 3.515 1.00 95.56 83 ASP A N 1
ATOM 624 C CA . ASP A 1 83 ? 14.166 1.266 3.759 1.00 95.56 83 ASP A CA 1
ATOM 625 C C . ASP A 1 83 ? 14.148 -0.272 3.860 1.00 95.56 83 ASP A C 1
ATOM 627 O O . ASP A 1 83 ? 13.277 -0.947 3.305 1.00 95.56 83 ASP A O 1
ATOM 631 N N . ASN A 1 84 ? 15.162 -0.861 4.495 1.00 94.88 84 ASN A N 1
ATOM 632 C CA . ASN A 1 84 ? 15.265 -2.309 4.651 1.00 94.88 84 ASN A CA 1
ATOM 633 C C . ASN A 1 84 ? 14.378 -2.884 5.772 1.00 94.88 84 ASN A C 1
ATOM 635 O O . ASN A 1 84 ? 14.323 -4.109 5.906 1.00 94.88 84 ASN A O 1
ATOM 639 N N . ILE A 1 85 ? 13.727 -2.038 6.572 1.00 97.00 85 ILE A N 1
ATOM 640 C CA . ILE A 1 85 ? 12.838 -2.411 7.678 1.00 97.00 85 ILE A CA 1
ATOM 641 C C . ILE A 1 85 ? 11.384 -2.076 7.349 1.00 97.00 85 ILE A C 1
ATOM 643 O O . ILE A 1 85 ? 10.516 -2.881 7.679 1.00 97.00 85 ILE A O 1
ATOM 647 N N . ASP A 1 86 ? 11.127 -0.981 6.631 1.00 96.94 86 ASP A N 1
ATOM 648 C CA . ASP A 1 86 ? 9.786 -0.480 6.327 1.00 96.94 86 ASP A CA 1
ATOM 649 C C . ASP A 1 86 ? 9.547 -0.252 4.826 1.00 96.94 86 ASP A C 1
ATOM 651 O O . ASP A 1 86 ? 10.421 0.139 4.051 1.00 96.94 86 ASP A O 1
ATOM 655 N N . SER A 1 87 ? 8.302 -0.452 4.401 1.00 98.50 87 SER A N 1
ATOM 656 C CA . SER A 1 87 ? 7.794 -0.055 3.088 1.00 98.50 87 SER A CA 1
ATOM 657 C C . SER A 1 87 ? 6.671 0.962 3.244 1.00 98.50 87 SER A C 1
ATOM 659 O O . SER A 1 87 ? 5.641 0.696 3.869 1.00 98.50 87 SER A O 1
ATOM 661 N N . VAL A 1 88 ? 6.856 2.125 2.625 1.00 98.44 88 VAL A N 1
ATOM 662 C CA . VAL A 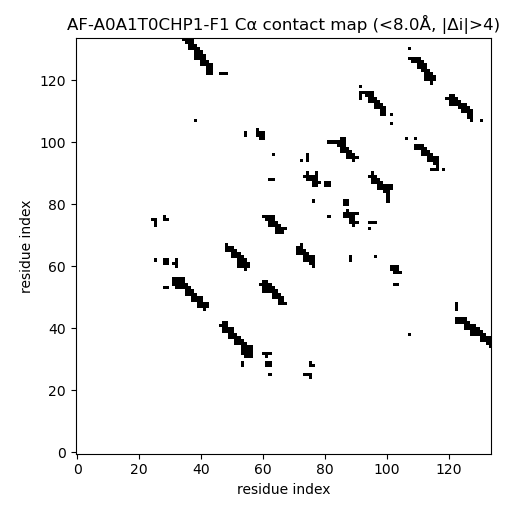1 88 ? 5.893 3.227 2.638 1.00 98.44 88 VAL A CA 1
ATOM 663 C C . VAL A 1 88 ? 5.383 3.460 1.226 1.00 98.44 88 VAL A C 1
ATOM 665 O O . VAL A 1 88 ? 6.158 3.683 0.302 1.00 98.44 88 VAL A O 1
ATOM 668 N N . PHE A 1 89 ? 4.067 3.443 1.054 1.00 98.50 89 PHE A N 1
ATOM 669 C CA . PHE A 1 89 ? 3.390 3.777 -0.193 1.00 98.50 89 PHE A CA 1
ATOM 670 C C . PHE A 1 89 ? 2.667 5.112 -0.045 1.00 98.50 89 PHE A C 1
ATOM 672 O O . PHE A 1 89 ? 2.062 5.365 0.995 1.00 98.50 89 PHE A O 1
ATOM 679 N N . GLY A 1 90 ? 2.674 5.932 -1.092 1.00 97.00 90 GLY A N 1
ATOM 680 C CA . GLY A 1 90 ? 2.115 7.279 -1.067 1.00 97.00 90 GLY A CA 1
ATOM 681 C C . GLY A 1 90 ? 2.980 8.259 -0.271 1.00 97.00 90 GLY A C 1
ATOM 682 O O . GLY A 1 90 ? 4.146 8.006 0.041 1.00 97.00 90 GLY A O 1
ATOM 683 N N . ASP A 1 91 ? 2.406 9.406 0.057 1.00 92.38 91 ASP A N 1
ATOM 684 C CA . ASP A 1 91 ? 3.077 10.489 0.772 1.00 92.38 91 ASP A CA 1
ATOM 685 C C . ASP A 1 91 ? 2.136 11.136 1.794 1.00 92.38 91 ASP A C 1
ATOM 687 O O . ASP A 1 91 ? 0.972 10.761 1.908 1.00 92.38 91 ASP A O 1
ATOM 691 N N . GLU A 1 92 ? 2.671 12.061 2.584 1.00 87.50 92 GLU A N 1
ATOM 692 C CA . GLU A 1 92 ? 1.960 12.747 3.669 1.00 87.50 92 GLU A CA 1
ATOM 693 C C . GLU A 1 92 ? 0.913 13.764 3.195 1.00 87.50 92 GLU A C 1
ATOM 695 O O . GLU A 1 92 ? -0.018 14.061 3.936 1.00 87.50 92 GLU A O 1
ATOM 700 N N . ASN A 1 93 ? 1.013 14.249 1.952 1.00 89.81 93 ASN A N 1
ATOM 701 C CA . ASN A 1 93 ? 0.017 15.148 1.358 1.00 89.81 93 ASN A CA 1
ATOM 702 C C . ASN A 1 93 ? -1.186 14.377 0.788 1.00 89.81 93 ASN A C 1
ATOM 704 O O . ASN A 1 93 ? -2.176 14.971 0.357 1.00 89.81 93 ASN A O 1
ATOM 708 N N . ASN A 1 94 ? -1.099 13.046 0.762 1.00 93.69 94 ASN A N 1
ATOM 709 C CA . ASN A 1 94 ? -2.096 12.137 0.232 1.00 93.69 94 ASN A CA 1
ATOM 710 C C . ASN A 1 94 ? -2.371 10.999 1.224 1.00 93.69 94 ASN A C 1
ATOM 712 O O . ASN A 1 94 ? -1.951 10.993 2.376 1.00 93.69 94 ASN A O 1
ATOM 716 N N . TYR A 1 95 ? -3.131 10.010 0.764 1.00 97.06 95 TYR A N 1
ATOM 717 C CA . TYR A 1 95 ? -3.194 8.738 1.459 1.00 97.06 95 TYR A CA 1
ATOM 718 C C . TYR A 1 95 ? -1.827 8.052 1.415 1.00 97.06 95 TYR A C 1
ATOM 720 O O . TYR A 1 95 ? -1.217 7.963 0.348 1.00 97.06 95 TYR A O 1
ATOM 728 N N . SER A 1 96 ? -1.396 7.514 2.554 1.00 98.00 96 SER A N 1
ATOM 729 C CA . SER A 1 96 ? -0.203 6.673 2.634 1.00 98.00 96 SER A CA 1
ATOM 730 C C . SER A 1 96 ? -0.477 5.364 3.362 1.00 98.00 96 SER A C 1
ATOM 732 O O . SER A 1 96 ? -1.368 5.274 4.208 1.00 98.00 96 SER A O 1
ATOM 734 N N . LEU A 1 97 ? 0.284 4.331 3.008 1.00 98.62 97 LEU A N 1
ATOM 735 C CA . LEU A 1 97 ? 0.246 3.012 3.630 1.00 98.62 97 LEU A CA 1
ATOM 736 C C . LEU A 1 97 ? 1.647 2.664 4.117 1.00 98.62 97 LEU A C 1
ATOM 738 O O . LEU A 1 97 ? 2.587 2.691 3.328 1.00 98.62 97 LEU A O 1
ATOM 742 N N . MET A 1 98 ? 1.771 2.299 5.389 1.00 98.31 98 MET A N 1
ATOM 743 C CA . MET A 1 98 ? 3.024 1.844 5.993 1.00 98.31 98 MET A CA 1
ATOM 744 C C . MET A 1 98 ? 2.891 0.398 6.474 1.00 98.31 98 MET A C 1
ATOM 746 O O . MET A 1 98 ? 1.833 -0.016 6.964 1.00 98.31 98 MET A O 1
ATOM 750 N N . THR A 1 99 ? 3.963 -0.366 6.306 1.00 98.69 99 THR A N 1
ATOM 751 C CA . THR A 1 99 ? 4.093 -1.782 6.665 1.00 98.69 99 THR A CA 1
ATOM 752 C C . THR A 1 99 ? 5.576 -2.138 6.752 1.00 98.69 99 THR A C 1
ATOM 754 O O . THR A 1 99 ? 6.402 -1.372 6.260 1.00 98.69 99 THR A O 1
ATOM 757 N N . ASP A 1 100 ? 5.908 -3.295 7.322 1.00 98.62 100 ASP A N 1
ATOM 758 C CA . ASP A 1 100 ? 7.281 -3.804 7.306 1.00 98.62 100 ASP A CA 1
ATOM 759 C C . ASP A 1 100 ? 7.785 -3.978 5.857 1.00 98.62 100 ASP A C 1
ATOM 761 O O . ASP A 1 100 ? 7.000 -4.064 4.905 1.00 98.62 100 ASP A O 1
ATOM 765 N N . ALA A 1 101 ? 9.098 -4.105 5.678 1.00 98.44 101 ALA A N 1
ATOM 766 C CA . ALA A 1 101 ? 9.747 -4.276 4.383 1.00 98.44 101 ALA A CA 1
ATOM 767 C C . ALA A 1 101 ? 9.072 -5.381 3.552 1.00 98.44 101 ALA A C 1
ATOM 769 O O . ALA A 1 101 ? 9.132 -6.578 3.866 1.00 98.44 101 ALA A O 1
ATOM 770 N N . MET A 1 102 ? 8.408 -4.979 2.469 1.00 98.62 102 MET A N 1
ATOM 771 C CA . MET A 1 102 ? 7.526 -5.844 1.699 1.00 98.62 102 MET A CA 1
ATOM 772 C C . MET A 1 102 ? 8.222 -6.431 0.467 1.00 98.62 102 MET A C 1
ATOM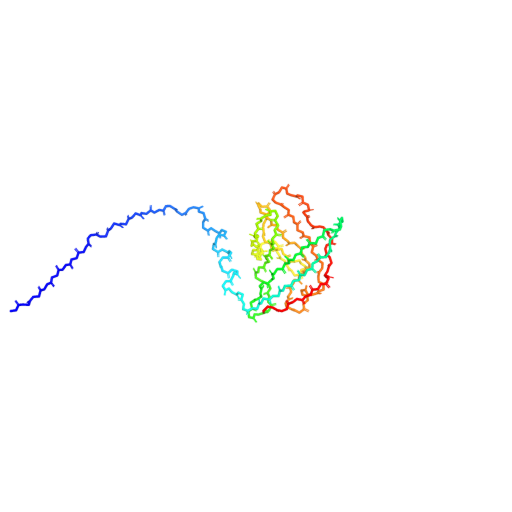 774 O O . MET A 1 102 ? 9.012 -5.798 -0.223 1.00 98.62 102 MET A O 1
ATOM 778 N N . SER A 1 103 ? 7.855 -7.665 0.142 1.00 98.44 103 SER A N 1
ATOM 779 C CA . SER A 1 103 ? 8.171 -8.371 -1.095 1.00 98.44 103 SER A CA 1
ATOM 780 C C . SER A 1 103 ? 7.035 -9.330 -1.455 1.00 98.44 103 SER A C 1
ATOM 782 O O . SER A 1 103 ? 6.158 -9.647 -0.640 1.00 98.44 103 SER A O 1
ATOM 784 N N . LEU A 1 104 ? 7.088 -9.902 -2.658 1.00 98.31 104 LEU A N 1
ATOM 785 C CA . LEU A 1 104 ? 6.145 -10.949 -3.063 1.00 98.31 104 LEU A CA 1
ATOM 786 C C . LEU A 1 104 ? 6.181 -12.184 -2.137 1.00 98.31 104 LEU A C 1
ATOM 788 O O . LEU A 1 104 ? 5.229 -12.963 -2.108 1.00 98.31 104 LEU A O 1
ATOM 792 N N . ASN A 1 105 ? 7.262 -12.387 -1.380 1.00 98.12 105 ASN A N 1
ATOM 793 C CA . ASN A 1 105 ? 7.417 -13.537 -0.487 1.00 98.12 105 ASN A CA 1
ATOM 794 C C . ASN A 1 105 ? 6.765 -13.331 0.883 1.00 98.12 105 ASN A C 1
ATOM 796 O O . ASN A 1 105 ? 6.606 -14.308 1.618 1.00 98.12 105 ASN A O 1
ATOM 800 N N . ASN A 1 106 ? 6.417 -12.096 1.258 1.00 98.44 106 ASN A N 1
ATOM 801 C CA . ASN A 1 106 ? 5.930 -11.792 2.604 1.00 98.44 106 ASN A CA 1
ATOM 802 C C . ASN A 1 106 ? 4.651 -10.963 2.689 1.00 98.44 106 ASN A C 1
ATOM 804 O O . ASN A 1 106 ? 4.021 -10.994 3.737 1.00 98.44 106 ASN A O 1
ATOM 808 N N . TYR A 1 107 ? 4.196 -10.335 1.605 1.00 98.62 107 TYR A N 1
ATOM 809 C CA . TYR A 1 107 ? 3.005 -9.473 1.609 1.00 98.62 107 TYR A CA 1
ATOM 810 C C . TYR A 1 107 ? 1.755 -10.083 2.289 1.00 98.62 107 TYR A C 1
ATOM 812 O O . TYR A 1 107 ? 0.949 -9.369 2.872 1.00 98.62 107 TYR A O 1
ATOM 820 N N . HIS A 1 108 ? 1.594 -11.410 2.241 1.00 98.38 108 HIS A N 1
ATOM 821 C CA . HIS A 1 108 ? 0.448 -12.151 2.781 1.00 98.38 108 HIS A CA 1
ATOM 822 C C . HIS A 1 108 ? 0.469 -12.350 4.306 1.00 98.38 108 HIS A C 1
ATOM 824 O O . HIS A 1 108 ? -0.430 -12.999 4.836 1.00 98.38 108 HIS A O 1
ATOM 830 N N . ARG A 1 109 ? 1.486 -11.844 5.009 1.00 98.31 109 ARG A N 1
ATOM 831 C CA . ARG A 1 109 ? 1.600 -11.926 6.476 1.00 98.31 109 ARG A CA 1
ATOM 832 C C . ARG A 1 109 ? 1.854 -10.584 7.159 1.00 98.31 109 ARG A C 1
ATOM 834 O O . ARG A 1 109 ? 1.860 -10.541 8.382 1.00 98.31 109 ARG A O 1
ATOM 841 N N . LEU A 1 110 ? 2.082 -9.516 6.396 1.00 98.62 110 LEU A N 1
ATOM 842 C CA . LEU A 1 110 ? 2.423 -8.214 6.963 1.00 98.62 110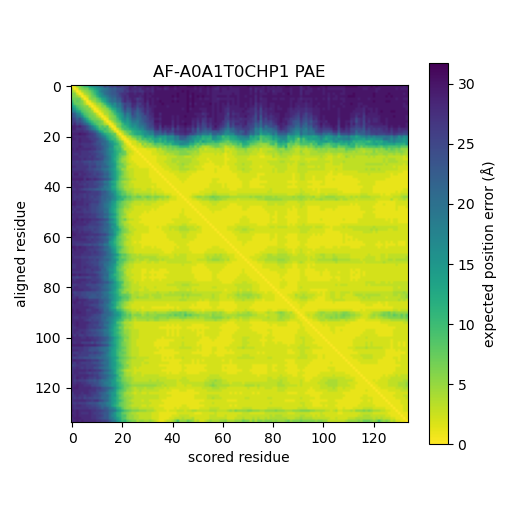 LEU A CA 1
ATOM 843 C C . LEU A 1 110 ? 1.171 -7.475 7.421 1.00 98.62 110 LEU A C 1
ATOM 845 O O . LEU A 1 110 ? 0.166 -7.457 6.709 1.00 98.62 110 LEU A O 1
ATOM 849 N N . GLY A 1 111 ? 1.246 -6.856 8.596 1.00 98.62 111 GLY A N 1
ATOM 850 C CA . GLY A 1 111 ? 0.242 -5.899 9.044 1.00 98.62 111 GLY A CA 1
ATOM 851 C C . GLY A 1 111 ? 0.439 -4.540 8.376 1.00 98.62 111 GLY A C 1
ATOM 852 O O . GLY A 1 111 ? 1.540 -4.218 7.935 1.00 98.62 111 GLY A O 1
ATOM 853 N N . ILE A 1 112 ? -0.622 -3.736 8.289 1.00 98.81 112 ILE A N 1
ATOM 854 C CA . ILE A 1 112 ? -0.555 -2.404 7.667 1.00 98.81 112 ILE A CA 1
ATOM 855 C C . ILE A 1 112 ? -1.206 -1.327 8.537 1.00 98.81 112 ILE A C 1
ATOM 857 O O . ILE A 1 112 ? -2.078 -1.604 9.367 1.00 98.81 112 ILE A O 1
ATOM 861 N N . ASN A 1 113 ? -0.828 -0.081 8.274 1.00 98.56 113 ASN A N 1
ATOM 862 C CA . ASN A 1 113 ? -1.560 1.115 8.675 1.00 98.56 113 ASN A CA 1
ATOM 863 C C . ASN A 1 113 ? -1.793 1.997 7.444 1.00 98.56 113 ASN A C 1
ATOM 865 O O . ASN A 1 113 ? -0.926 2.073 6.576 1.00 98.56 113 ASN A O 1
ATOM 869 N N . ILE A 1 114 ? -2.951 2.656 7.371 1.00 98.31 114 ILE A N 1
ATOM 870 C CA . ILE A 1 114 ? -3.264 3.644 6.332 1.00 98.31 114 ILE A CA 1
ATOM 871 C C . ILE A 1 114 ? -3.541 4.985 7.004 1.00 98.31 114 ILE A C 1
ATOM 873 O O . ILE A 1 114 ? -4.465 5.093 7.818 1.00 98.31 114 ILE A O 1
ATOM 877 N N . THR A 1 115 ? -2.770 5.993 6.614 1.00 98.31 115 THR A N 1
ATOM 878 C CA . THR A 1 115 ? -2.885 7.377 7.075 1.00 98.31 115 THR A CA 1
ATOM 879 C C . THR A 1 115 ? -3.589 8.207 6.008 1.00 98.31 115 THR A C 1
ATOM 881 O O . THR A 1 115 ? -3.306 8.077 4.815 1.00 98.31 115 THR A O 1
ATOM 884 N N . SER A 1 116 ? -4.550 9.023 6.433 1.00 97.19 116 SER A N 1
ATOM 885 C CA . SER A 1 116 ? -5.263 9.961 5.565 1.00 97.19 116 SER A CA 1
ATOM 886 C C . SER A 1 116 ? -4.427 11.222 5.292 1.00 97.19 116 SER A C 1
ATOM 888 O O . SER A 1 116 ? -3.507 11.509 6.057 1.00 97.19 116 SER A O 1
ATOM 890 N N . PRO A 1 117 ? -4.788 12.039 4.285 1.00 95.88 117 PRO A N 1
ATOM 891 C CA . PRO A 1 117 ? -4.149 13.338 4.052 1.00 95.88 117 PRO A CA 1
ATOM 892 C C . PRO A 1 117 ? -4.268 14.320 5.229 1.00 95.88 117 PRO A C 1
ATOM 894 O O . PRO A 1 117 ? -3.527 15.291 5.298 1.00 95.88 117 PRO A O 1
ATOM 897 N N . ALA A 1 118 ? -5.213 14.095 6.150 1.00 96.06 118 ALA A N 1
ATOM 898 C CA . ALA A 1 118 ? -5.357 14.898 7.363 1.00 96.06 118 ALA A CA 1
ATOM 899 C C . ALA A 1 118 ? -4.371 14.484 8.476 1.00 96.06 118 ALA A C 1
ATOM 901 O O . ALA A 1 118 ? -4.330 15.119 9.524 1.00 96.06 118 ALA A O 1
ATOM 902 N N . GLY A 1 119 ? -3.588 13.418 8.270 1.00 94.88 119 GLY A N 1
ATOM 903 C CA . GLY A 1 119 ? -2.633 12.882 9.245 1.00 94.88 119 GLY A CA 1
ATOM 904 C C . GLY A 1 119 ? -3.211 11.818 10.184 1.00 94.88 119 GLY A C 1
ATOM 905 O O . GLY A 1 119 ? -2.456 11.128 10.868 1.00 94.88 119 GLY A O 1
ATOM 906 N N . ASP A 1 120 ? -4.529 11.611 10.186 1.00 95.25 120 ASP A N 1
ATOM 907 C CA . ASP A 1 120 ? -5.168 10.595 11.024 1.00 95.25 120 ASP A CA 1
ATOM 908 C C . ASP A 1 120 ? -5.030 9.178 10.450 1.00 95.25 120 ASP A C 1
ATOM 910 O O . ASP A 1 120 ? -5.084 8.965 9.232 1.00 95.25 120 ASP A O 1
ATOM 914 N N . LEU A 1 121 ? -4.953 8.178 11.338 1.00 96.38 121 LEU A N 1
ATOM 915 C CA . LEU A 1 121 ? -4.967 6.757 10.977 1.00 96.38 121 LEU A CA 1
ATOM 916 C C . LEU A 1 121 ? -6.372 6.315 10.540 1.00 96.38 121 LEU A C 1
ATOM 918 O O . LEU A 1 121 ? -7.179 5.835 11.341 1.00 96.38 121 LEU A O 1
ATOM 922 N N . ALA A 1 122 ? -6.648 6.430 9.241 1.00 96.50 122 ALA A N 1
ATOM 923 C CA . ALA A 1 122 ? -7.891 5.973 8.625 1.00 96.50 122 ALA A CA 1
ATOM 924 C C . ALA A 1 122 ? -8.141 4.476 8.882 1.00 96.50 122 ALA A C 1
ATOM 926 O O . ALA A 1 122 ? -9.272 4.076 9.195 1.00 96.50 122 ALA A O 1
ATOM 927 N N . TYR A 1 123 ? -7.076 3.668 8.808 1.00 98.19 123 TYR A N 1
ATOM 928 C CA . TYR A 1 123 ? -7.084 2.241 9.122 1.00 98.19 123 TYR A CA 1
ATOM 929 C C . TYR A 1 123 ? -5.858 1.885 9.967 1.00 98.19 123 TYR A C 1
ATOM 931 O O . TYR A 1 123 ? -4.726 2.042 9.519 1.00 98.19 123 TYR A O 1
ATOM 939 N N . LYS A 1 124 ? -6.091 1.399 11.190 1.00 98.38 124 LYS A N 1
ATOM 940 C CA . LYS A 1 124 ? -5.047 1.139 12.190 1.00 98.38 124 LYS A CA 1
ATOM 941 C C . LYS A 1 124 ? -4.939 -0.343 12.538 1.00 98.38 124 LYS A C 1
ATOM 943 O O . LYS A 1 124 ? -5.970 -1.002 12.699 1.00 98.38 124 LYS A O 1
ATOM 948 N N . ASN A 1 125 ? -3.713 -0.829 12.739 1.00 98.12 125 ASN A N 1
ATOM 949 C CA . ASN A 1 125 ? -3.389 -2.189 13.191 1.00 98.12 125 ASN A CA 1
ATOM 950 C C . ASN A 1 125 ? -4.142 -3.256 12.386 1.00 98.12 125 ASN A C 1
ATOM 952 O O . ASN A 1 125 ? -4.882 -4.087 12.922 1.00 98.12 125 ASN A O 1
ATOM 956 N N . CYS A 1 126 ? -3.997 -3.169 11.069 1.00 98.75 126 CYS A N 1
ATOM 957 C CA . CYS A 1 126 ? -4.679 -4.028 10.123 1.00 98.75 126 CYS A CA 1
ATOM 958 C C . CYS A 1 126 ? -3.934 -5.348 9.958 1.00 98.75 126 CYS A C 1
ATOM 960 O O . CYS A 1 126 ? -2.755 -5.354 9.623 1.00 98.75 126 CYS A O 1
ATOM 962 N N . ASN A 1 127 ? -4.639 -6.463 10.132 1.00 98.62 127 ASN A N 1
ATOM 963 C CA . ASN A 1 127 ? -4.100 -7.813 10.006 1.00 98.62 127 ASN A CA 1
ATOM 964 C C . ASN A 1 127 ? -4.734 -8.534 8.818 1.00 98.62 127 ASN A C 1
ATOM 966 O O . ASN A 1 127 ? -5.928 -8.363 8.542 1.00 98.62 127 ASN A O 1
ATOM 970 N N . VAL A 1 128 ? -3.935 -9.347 8.127 1.00 98.62 128 VAL A N 1
ATOM 971 C CA . VAL A 1 128 ? -4.372 -10.106 6.951 1.00 98.62 128 VAL A CA 1
ATOM 972 C C . VAL A 1 128 ? -5.536 -11.030 7.312 1.00 98.62 128 VAL A C 1
ATOM 974 O O . VAL A 1 128 ? -5.486 -11.765 8.297 1.00 98.62 128 VAL A O 1
ATOM 977 N N . ARG A 1 129 ? -6.590 -11.007 6.492 1.00 98.31 129 ARG A N 1
ATOM 978 C CA . ARG A 1 129 ? -7.726 -11.936 6.576 1.00 98.31 129 ARG A CA 1
ATOM 979 C C . ARG A 1 129 ? -7.740 -12.922 5.427 1.00 98.31 129 ARG A C 1
ATOM 981 O O . ARG A 1 129 ? -7.891 -14.116 5.652 1.00 98.31 129 ARG A O 1
ATOM 988 N N . TYR A 1 130 ? -7.606 -12.424 4.205 1.00 96.62 130 TYR A N 1
ATOM 989 C CA . TYR A 1 130 ? -7.617 -13.256 3.010 1.00 96.62 130 TYR A CA 1
ATOM 990 C C . TYR A 1 130 ? -6.768 -12.641 1.906 1.00 96.62 130 TYR A C 1
ATOM 992 O O . TYR A 1 130 ? -6.562 -11.428 1.848 1.00 96.62 130 TYR A O 1
ATOM 1000 N N . VAL A 1 131 ? -6.260 -13.510 1.036 1.00 98.19 131 VAL A N 1
ATOM 1001 C CA . VAL A 1 131 ? -5.335 -13.155 -0.036 1.00 98.19 131 VAL A CA 1
ATOM 1002 C C . VAL A 1 131 ? -5.833 -13.740 -1.346 1.00 98.19 131 VAL A C 1
ATOM 1004 O O . VAL A 1 131 ? -6.196 -14.912 -1.416 1.00 98.19 131 VAL A O 1
ATOM 1007 N N . LYS A 1 132 ? -5.791 -12.931 -2.403 1.00 98.00 132 LYS A N 1
ATOM 1008 C CA . LYS A 1 132 ? -6.138 -13.319 -3.767 1.00 98.00 132 LYS A CA 1
ATOM 1009 C C . LYS A 1 132 ? -4.986 -12.984 -4.712 1.00 98.00 132 LYS A C 1
ATOM 1011 O O . LYS A 1 132 ? -4.424 -11.889 -4.676 1.00 98.00 132 LYS A O 1
ATOM 1016 N N . LYS A 1 133 ? -4.615 -13.938 -5.565 1.00 96.94 133 LYS A N 1
ATOM 1017 C CA . LYS A 1 133 ? -3.730 -13.682 -6.710 1.00 96.94 133 LYS A CA 1
ATOM 1018 C C . LYS A 1 133 ? -4.603 -13.160 -7.852 1.00 96.94 133 LYS A C 1
ATOM 1020 O O . LYS A 1 133 ? -5.657 -13.744 -8.099 1.00 96.94 133 LYS A O 1
ATOM 1025 N N . LEU A 1 134 ? -4.198 -12.046 -8.454 1.00 93.44 134 LEU A N 1
ATOM 1026 C CA . LEU A 1 134 ? -4.868 -11.447 -9.607 1.00 93.44 134 LEU A CA 1
ATOM 1027 C C . LEU A 1 134 ? -4.131 -11.818 -10.891 1.00 93.44 134 LEU A C 1
ATOM 1029 O O . LEU A 1 134 ? -2.891 -12.000 -10.802 1.00 93.44 134 LEU A O 1
#

Sequence (134 aa):
MKILALAPAAVLALVGLTGTAHAHDAQQAHDSAVLKRQVTYACQSGKQVTVTYGFNQQRLPTYASSYVDGKTRFMPLNLNRSDNIDSVFGDENNYSLMTDAMSLNNYHRLGINITSPAGDLAYKNCNVRYVKKL

Nearest PDB structures (foldseek):
  6gq4-assembly1_A  TM=9.869E-01  e=1.801E-12  Neisseria gonorrhoeae
  5my7-assembly1_A  TM=9.683E-01  e=7.573E-11  Neisseria meningitidis
  2ich-assembly1_A  TM=3.685E-01  e=2.227E-01  Nitrosomonas europaea
  6kk9-assembly2_B  TM=2.862E-01  e=1.830E+00  Borreliella burgdorferi
  7sqc-assembly1_7D  TM=2.743E-01  e=5.831E+00  Chlamydomonas reinhardtii

Mean predicted aligned error: 8.53 Å

InterPro domains:
  IPR056025 ACP-like domain [PF24574] (38-128)

Radius of gyration: 20.25 Å; Cα contacts (8 Å, |Δi|>4): 276; chains: 1; bounding box: 31×39×80 Å

Foldseek 3Di:
DDDDDDDDDDDDDDDDDPPPPVVVLLVVLVVQFPWKKKWWWQFPPRDIWIKIWGAGPVQATAWIWTCDPNDIDIWGWDPVPDDQFKTKTHDLQAKIKIWTRDGNVPPQFIWIWIAGNVRDGPGHRIGTDDMDTD